Protein AF-A0A6M5FFX3-F1 (afdb_monomer_lite)

Structure (mmCIF, N/CA/C/O backbone):
data_AF-A0A6M5FFX3-F1
#
_entry.id   AF-A0A6M5FFX3-F1
#
loop_
_atom_site.group_PDB
_atom_site.id
_atom_site.type_symbol
_atom_site.label_atom_id
_atom_site.label_alt_id
_atom_site.label_comp_id
_atom_site.label_asym_id
_atom_site.label_entity_id
_atom_site.label_seq_id
_atom_site.pdbx_PDB_ins_code
_atom_site.Cartn_x
_atom_site.Cartn_y
_atom_site.Cartn_z
_atom_site.occupancy
_atom_site.B_iso_or_equiv
_atom_site.auth_seq_id
_atom_site.auth_comp_id
_atom_site.auth_asym_id
_atom_site.auth_atom_id
_atom_site.pdbx_PDB_model_num
ATOM 1 N N . MET A 1 1 ? 4.349 -20.443 -0.140 1.00 48.81 1 MET A N 1
ATOM 2 C CA . MET A 1 1 ? 4.025 -19.575 1.008 1.00 48.81 1 MET A CA 1
ATOM 3 C C . MET A 1 1 ? 4.213 -18.157 0.513 1.00 48.81 1 MET A C 1
ATOM 5 O O . MET A 1 1 ? 5.212 -17.927 -0.149 1.00 48.81 1 MET A O 1
ATOM 9 N N . GLN A 1 2 ? 3.225 -17.274 0.649 1.00 58.03 2 GLN A N 1
ATOM 10 C CA . GLN A 1 2 ? 3.442 -15.872 0.286 1.00 58.03 2 GLN A CA 1
ATOM 11 C C . GLN A 1 2 ? 4.327 -15.271 1.377 1.00 58.03 2 GLN A C 1
ATOM 13 O O . GLN A 1 2 ? 3.937 -15.290 2.540 1.00 58.03 2 GLN A O 1
ATOM 18 N N . ASP A 1 3 ? 5.529 -14.825 1.023 1.00 81.56 3 ASP A N 1
ATOM 19 C CA . ASP A 1 3 ? 6.411 -14.135 1.959 1.00 81.56 3 ASP A CA 1
ATOM 20 C C . ASP A 1 3 ? 5.792 -12.763 2.268 1.00 81.56 3 ASP A C 1
ATOM 22 O O . ASP A 1 3 ? 5.866 -11.822 1.472 1.00 81.56 3 ASP A O 1
ATOM 26 N N . THR A 1 4 ? 5.078 -12.686 3.391 1.00 88.94 4 THR A N 1
ATOM 27 C CA . THR A 1 4 ? 4.423 -11.474 3.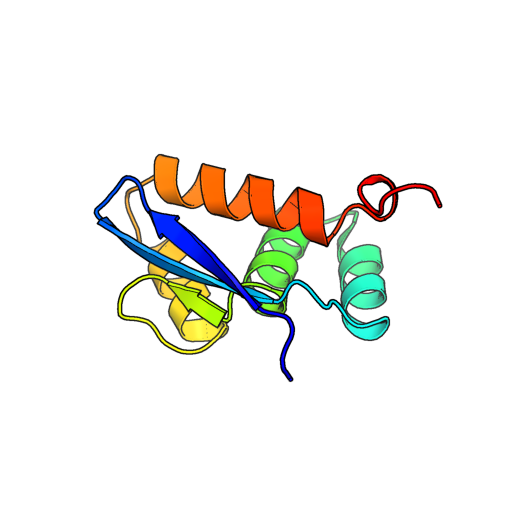891 1.00 88.94 4 THR A CA 1
ATOM 28 C C . THR A 1 4 ? 4.897 -11.156 5.304 1.00 88.94 4 THR A C 1
ATOM 30 O O . THR A 1 4 ? 5.049 -12.054 6.130 1.00 88.94 4 THR A O 1
ATOM 33 N N . LYS A 1 5 ? 5.096 -9.871 5.594 1.00 89.62 5 LYS A N 1
ATOM 34 C CA . LYS A 1 5 ? 5.411 -9.305 6.906 1.00 89.62 5 LYS A CA 1
ATOM 35 C C . LYS A 1 5 ? 4.177 -8.571 7.418 1.00 89.62 5 LYS A C 1
ATOM 37 O O . LYS A 1 5 ? 3.649 -7.704 6.726 1.00 89.62 5 LYS A O 1
ATOM 42 N N . THR A 1 6 ? 3.749 -8.900 8.628 1.00 92.75 6 THR A N 1
ATOM 43 C CA . THR A 1 6 ? 2.714 -8.147 9.342 1.00 92.75 6 THR A CA 1
ATOM 44 C C . THR A 1 6 ? 3.383 -7.119 10.245 1.00 92.75 6 THR A C 1
ATOM 46 O O . THR A 1 6 ? 4.326 -7.450 10.966 1.00 92.75 6 THR A O 1
ATOM 49 N N . ILE A 1 7 ? 2.899 -5.882 10.214 1.00 92.31 7 ILE A N 1
ATOM 50 C CA . ILE A 1 7 ? 3.327 -4.796 11.097 1.00 92.31 7 ILE A CA 1
ATOM 51 C C . ILE A 1 7 ? 2.141 -4.326 11.940 1.00 92.31 7 ILE A C 1
ATOM 53 O O . ILE A 1 7 ? 1.017 -4.238 11.451 1.00 92.31 7 ILE A O 1
ATOM 57 N N . GLN A 1 8 ? 2.396 -4.038 13.214 1.00 93.06 8 GLN A N 1
ATOM 58 C CA . GLN A 1 8 ? 1.420 -3.404 14.099 1.00 93.06 8 GLN A CA 1
ATOM 59 C C . GLN A 1 8 ? 1.499 -1.891 13.907 1.00 93.06 8 GLN A C 1
ATOM 61 O O . GLN A 1 8 ? 2.593 -1.324 13.937 1.00 93.06 8 GLN A O 1
ATOM 66 N N . LEU A 1 9 ? 0.353 -1.260 13.671 1.00 92.75 9 LEU A N 1
ATOM 67 C CA . LEU A 1 9 ? 0.281 0.160 13.349 1.00 92.75 9 LEU A CA 1
ATOM 68 C C . LEU A 1 9 ? 0.199 1.011 14.626 1.00 92.75 9 LEU A C 1
ATOM 70 O O . LEU A 1 9 ? -0.556 0.653 15.535 1.00 92.75 9 LEU A O 1
ATOM 74 N N . PRO A 1 10 ? 0.910 2.154 14.697 1.00 88.25 10 PRO A N 1
ATOM 75 C CA . PRO A 1 10 ? 0.819 3.088 15.820 1.00 88.25 10 PRO A CA 1
ATOM 76 C C . PRO A 1 10 ? -0.606 3.578 16.093 1.00 88.25 10 PRO A C 1
ATOM 78 O O . PRO A 1 10 ? -0.999 3.709 17.251 1.00 88.25 10 PRO A O 1
ATOM 81 N N . SER A 1 11 ? -1.404 3.800 15.042 1.00 88.12 11 SER A N 1
ATOM 82 C CA . SER A 1 11 ? -2.802 4.222 15.195 1.00 88.12 11 SER A CA 1
ATOM 83 C C . SER A 1 11 ? -3.767 3.090 15.586 1.00 88.12 11 SER A C 1
ATOM 85 O O . SER A 1 11 ? -4.956 3.337 15.798 1.00 88.12 11 SER A O 1
ATOM 87 N N . GLY A 1 12 ? -3.262 1.858 15.705 1.00 87.50 12 GLY A N 1
ATOM 88 C CA . GLY A 1 12 ? -4.033 0.653 15.980 1.00 87.50 12 GLY A CA 1
ATOM 89 C C . GLY A 1 12 ? -4.364 -0.154 14.722 1.00 87.50 12 GLY A C 1
ATOM 90 O O . GLY A 1 12 ? -4.527 0.379 13.623 1.00 87.50 12 GLY A O 1
ATOM 91 N N . GLY A 1 13 ? -4.476 -1.471 14.900 1.00 90.69 13 GLY A N 1
ATOM 92 C CA . GLY A 1 13 ? -4.652 -2.430 13.811 1.00 90.69 13 GLY A CA 1
ATOM 93 C C . GLY A 1 13 ? -3.324 -2.908 13.222 1.00 90.69 13 GLY A C 1
ATOM 94 O O . GLY A 1 13 ? -2.246 -2.667 13.764 1.00 90.69 13 GLY A O 1
ATOM 95 N N . GLU A 1 14 ? -3.410 -3.617 12.101 1.00 93.81 14 GLU A N 1
ATOM 96 C CA . GLU A 1 14 ? -2.257 -4.218 11.436 1.00 93.81 14 GLU A CA 1
ATOM 97 C C . GLU A 1 14 ? -2.208 -3.851 9.953 1.00 93.81 14 GLU A C 1
ATOM 99 O O . GLU A 1 14 ? -3.236 -3.616 9.315 1.00 93.81 14 GLU A O 1
ATOM 104 N N . ALA A 1 15 ? -1.005 -3.824 9.392 1.00 93.75 15 ALA A N 1
ATOM 105 C CA . ALA A 1 15 ? -0.807 -3.818 7.953 1.00 93.75 15 ALA A CA 1
ATOM 106 C C . ALA A 1 15 ? -0.007 -5.049 7.536 1.00 93.75 15 ALA A C 1
ATOM 108 O O . ALA A 1 15 ? 0.884 -5.512 8.250 1.00 93.75 15 ALA A O 1
ATOM 109 N N . VAL A 1 16 ? -0.330 -5.582 6.363 1.00 94.12 16 VAL A N 1
ATOM 110 C CA . VAL A 1 16 ? 0.332 -6.757 5.796 1.00 94.12 16 VAL A CA 1
ATOM 111 C C . VAL A 1 16 ? 1.047 -6.332 4.528 1.00 94.12 16 VAL A C 1
ATOM 113 O O . VAL A 1 16 ? 0.436 -5.767 3.623 1.00 94.12 16 VAL A O 1
ATOM 116 N N . LEU A 1 17 ? 2.344 -6.611 4.458 1.00 91.94 17 LEU A N 1
ATOM 117 C CA . LEU A 1 17 ? 3.226 -6.230 3.363 1.00 91.94 17 LEU A CA 1
ATOM 118 C C . LEU A 1 17 ? 3.836 -7.483 2.736 1.00 91.94 17 LEU A C 1
ATOM 120 O O . LEU A 1 17 ? 4.299 -8.369 3.445 1.00 91.94 17 LEU A O 1
ATOM 124 N N . ARG A 1 18 ? 3.893 -7.566 1.409 1.00 89.69 18 ARG A N 1
ATOM 125 C CA . ARG A 1 18 ? 4.658 -8.588 0.683 1.00 89.69 18 ARG A CA 1
ATOM 126 C C . ARG A 1 18 ? 6.142 -8.281 0.772 1.00 89.69 18 ARG A C 1
ATOM 128 O O . ARG A 1 18 ? 6.583 -7.248 0.291 1.00 89.69 18 ARG A O 1
ATOM 135 N N . THR A 1 19 ? 6.924 -9.205 1.308 1.00 84.31 19 THR A N 1
ATOM 136 C CA . THR A 1 19 ? 8.388 -9.089 1.332 1.00 84.31 19 THR A CA 1
ATOM 137 C C . THR A 1 19 ? 9.023 -9.583 0.034 1.00 84.31 19 THR A C 1
ATOM 139 O O . THR A 1 19 ? 10.141 -9.196 -0.299 1.00 84.31 19 THR A O 1
ATOM 142 N N . ALA A 1 20 ? 8.303 -10.394 -0.746 1.00 81.81 20 ALA A N 1
ATOM 143 C CA . ALA A 1 20 ? 8.728 -10.813 -2.074 1.00 81.81 20 ALA A CA 1
ATOM 144 C C . ALA A 1 20 ? 8.203 -9.857 -3.158 1.00 81.81 20 ALA A C 1
ATOM 146 O O . ALA A 1 20 ? 7.008 -9.814 -3.456 1.00 81.81 20 ALA A O 1
ATOM 147 N N . ILE A 1 21 ? 9.121 -9.145 -3.811 1.00 78.31 21 ILE A N 1
ATOM 148 C CA . ILE A 1 21 ? 8.842 -8.332 -5.001 1.00 78.31 21 ILE A CA 1
ATOM 149 C C . ILE A 1 21 ? 9.339 -9.024 -6.268 1.00 78.31 21 ILE A C 1
ATOM 151 O O . ILE A 1 21 ? 10.435 -9.581 -6.329 1.00 78.31 21 ILE A O 1
ATOM 155 N N . THR A 1 22 ? 8.525 -8.972 -7.319 1.00 80.88 22 THR A N 1
ATOM 156 C CA . THR A 1 22 ? 8.854 -9.614 -8.596 1.00 80.88 22 THR A CA 1
ATOM 157 C C . THR A 1 22 ? 9.780 -8.741 -9.448 1.00 80.88 22 THR A C 1
ATOM 159 O O . THR A 1 22 ? 9.801 -7.513 -9.333 1.00 80.88 22 THR A O 1
ATOM 162 N N . ASN A 1 23 ? 10.483 -9.353 -10.406 1.00 79.44 23 ASN A N 1
ATOM 163 C CA . ASN A 1 23 ? 11.223 -8.605 -11.432 1.00 79.44 23 ASN A CA 1
ATOM 164 C C . ASN A 1 23 ? 10.320 -7.665 -12.250 1.00 79.44 23 ASN A C 1
ATOM 166 O O . ASN A 1 23 ? 10.799 -6.664 -12.777 1.00 79.44 23 ASN A O 1
ATOM 170 N N . ARG A 1 24 ? 9.018 -7.970 -12.352 1.00 79.44 24 ARG A N 1
ATOM 171 C CA . ARG A 1 24 ? 8.033 -7.088 -12.984 1.00 79.44 24 ARG A CA 1
ATOM 172 C C . ARG A 1 24 ? 7.853 -5.814 -12.161 1.00 79.44 24 ARG A C 1
ATOM 174 O O . ARG A 1 24 ? 8.012 -4.739 -12.717 1.00 79.44 24 ARG A O 1
ATOM 181 N N . THR A 1 25 ? 7.631 -5.938 -10.853 1.00 80.88 25 THR A N 1
ATOM 182 C CA . THR A 1 25 ? 7.524 -4.801 -9.926 1.00 80.88 25 THR A CA 1
ATOM 183 C C . THR A 1 25 ? 8.748 -3.892 -10.019 1.00 80.88 25 THR A C 1
ATOM 185 O O . THR A 1 25 ? 8.608 -2.699 -10.257 1.00 80.88 25 THR A O 1
ATOM 188 N N . ARG A 1 26 ? 9.960 -4.459 -9.962 1.00 79.56 26 ARG A N 1
ATOM 189 C CA . ARG A 1 26 ? 11.209 -3.683 -10.087 1.00 79.56 26 ARG A CA 1
ATOM 190 C C . ARG A 1 26 ? 11.308 -2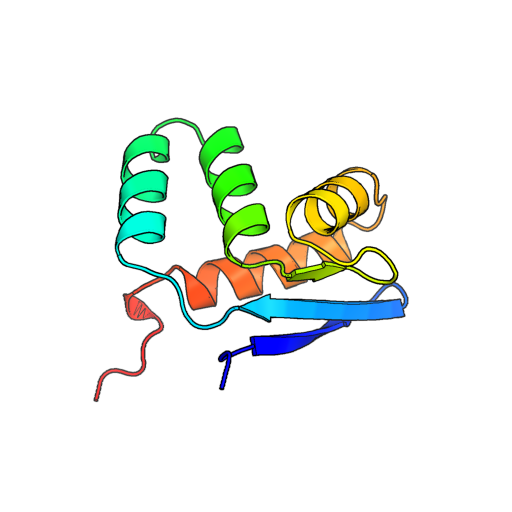.910 -11.408 1.00 79.56 26 ARG A C 1
ATOM 192 O O . ARG A 1 26 ? 11.788 -1.782 -11.424 1.00 79.56 26 ARG A O 1
ATOM 199 N N . LYS A 1 27 ? 10.853 -3.503 -12.518 1.00 81.94 27 LYS A N 1
ATOM 200 C CA . LYS A 1 27 ? 10.828 -2.835 -13.830 1.00 81.94 27 LYS A CA 1
ATOM 201 C C . LYS A 1 27 ? 9.812 -1.699 -13.886 1.00 81.94 27 LYS A C 1
ATOM 203 O O . LYS A 1 27 ? 10.119 -0.674 -14.479 1.00 81.94 27 LYS A O 1
ATOM 208 N N . GLU A 1 28 ? 8.629 -1.881 -13.307 1.00 83.00 28 GLU A N 1
ATOM 209 C CA . GLU A 1 28 ? 7.598 -0.835 -13.259 1.00 83.00 28 GLU A CA 1
ATOM 210 C C . GLU A 1 28 ? 8.082 0.359 -12.427 1.00 83.00 28 GLU A C 1
ATOM 212 O O . GLU A 1 28 ? 8.034 1.491 -12.895 1.00 83.00 28 GLU A O 1
ATOM 217 N N . PHE A 1 29 ? 8.699 0.098 -11.276 1.00 80.06 29 PHE A N 1
ATOM 218 C CA . PHE A 1 29 ? 9.363 1.122 -10.469 1.00 80.06 29 PHE A CA 1
ATOM 219 C C . PHE A 1 29 ? 10.462 1.881 -11.207 1.00 80.06 29 PHE A C 1
ATOM 221 O O . PHE A 1 29 ? 10.537 3.101 -11.126 1.00 80.06 29 PHE A O 1
ATOM 228 N N . ALA A 1 30 ? 11.314 1.169 -11.948 1.00 79.75 30 ALA A N 1
ATOM 229 C CA . ALA A 1 30 ? 12.385 1.800 -12.713 1.00 79.75 30 ALA A CA 1
ATOM 230 C C . ALA A 1 30 ? 11.851 2.748 -13.802 1.00 79.75 30 ALA A C 1
ATOM 232 O O . ALA A 1 30 ? 12.528 3.716 -14.142 1.00 79.75 30 ALA A O 1
ATOM 233 N N . LYS A 1 31 ? 10.650 2.486 -14.340 1.00 81.50 31 LYS A N 1
ATOM 234 C CA . LYS A 1 31 ? 9.971 3.387 -15.285 1.00 81.50 31 LYS A CA 1
ATOM 235 C C . LYS A 1 31 ? 9.373 4.608 -14.592 1.00 81.50 31 LYS A C 1
ATOM 237 O O . LYS A 1 31 ? 9.340 5.671 -15.193 1.00 81.50 31 LYS A O 1
ATOM 242 N N . ALA A 1 32 ? 8.929 4.452 -13.348 1.00 83.06 32 ALA A N 1
ATOM 243 C CA . ALA A 1 32 ? 8.391 5.531 -12.530 1.00 83.06 32 ALA A CA 1
ATOM 244 C C . ALA A 1 32 ? 9.478 6.357 -11.814 1.00 83.06 32 ALA A C 1
ATOM 246 O O . ALA A 1 32 ? 9.146 7.213 -11.011 1.00 83.06 32 ALA A O 1
ATOM 247 N N . LYS A 1 33 ? 10.780 6.145 -12.079 1.00 72.38 33 LYS A N 1
ATOM 248 C CA . LYS A 1 33 ? 11.858 6.813 -11.316 1.00 72.38 33 LYS A CA 1
ATOM 249 C C . LYS A 1 33 ? 11.790 8.348 -11.361 1.00 72.38 33 LYS A C 1
ATOM 251 O O . LYS A 1 33 ? 12.306 8.999 -10.460 1.00 72.38 33 LYS A O 1
ATOM 256 N N . ASP A 1 34 ? 11.263 8.896 -12.456 1.00 82.12 34 ASP A N 1
ATOM 257 C CA . ASP A 1 34 ? 11.200 10.335 -12.717 1.00 82.12 34 ASP A CA 1
ATOM 258 C C . ASP A 1 34 ? 9.869 10.947 -12.223 1.00 82.12 34 ASP A C 1
ATOM 260 O O . ASP A 1 34 ? 9.702 12.163 -12.270 1.00 82.12 34 ASP A O 1
ATOM 264 N N . ASP A 1 35 ? 8.946 10.114 -11.722 1.00 86.25 35 ASP A N 1
ATOM 265 C CA . ASP A 1 35 ? 7.644 10.494 -11.170 1.00 86.25 35 ASP A CA 1
ATOM 266 C C . ASP A 1 35 ? 7.503 9.916 -9.753 1.00 86.25 35 ASP A C 1
ATOM 268 O O . ASP A 1 35 ? 7.216 8.733 -9.543 1.00 86.25 35 ASP A O 1
ATOM 272 N N . VAL A 1 36 ? 7.777 10.767 -8.764 1.00 81.06 36 VAL A N 1
ATOM 273 C CA . VAL A 1 36 ? 7.834 10.375 -7.351 1.00 81.06 36 VAL A CA 1
ATOM 274 C C . VAL A 1 36 ? 6.475 9.881 -6.857 1.00 81.06 36 VAL A C 1
ATOM 276 O O . VAL A 1 36 ? 6.422 8.874 -6.150 1.00 81.06 36 VAL A O 1
ATOM 279 N N . ASP A 1 37 ? 5.390 10.540 -7.258 1.00 84.56 37 ASP A N 1
ATOM 280 C CA . ASP A 1 37 ? 4.033 10.179 -6.850 1.00 84.56 37 ASP A CA 1
ATOM 281 C C . ASP A 1 37 ? 3.648 8.806 -7.416 1.00 84.56 37 ASP A C 1
ATOM 283 O O . ASP A 1 37 ? 3.195 7.923 -6.679 1.00 84.56 37 ASP A O 1
ATOM 287 N N . LEU A 1 38 ? 3.938 8.572 -8.700 1.00 85.81 38 LEU A N 1
ATOM 288 C CA . LEU A 1 38 ? 3.700 7.282 -9.345 1.00 85.81 38 LEU A CA 1
ATOM 289 C C . LEU A 1 38 ? 4.554 6.161 -8.734 1.00 85.81 38 LEU A C 1
ATOM 291 O O . LEU A 1 38 ? 4.079 5.035 -8.572 1.00 85.81 38 LEU A O 1
ATOM 295 N N . ALA A 1 39 ? 5.812 6.439 -8.383 1.00 83.88 39 ALA A N 1
ATOM 296 C CA . ALA A 1 39 ? 6.684 5.460 -7.737 1.00 83.88 39 ALA A CA 1
ATOM 297 C C . ALA A 1 39 ? 6.158 5.049 -6.352 1.00 83.88 39 ALA A C 1
ATOM 299 O O . ALA A 1 39 ? 6.174 3.862 -6.017 1.00 83.88 39 ALA A O 1
ATOM 300 N N . ILE A 1 40 ? 5.660 6.007 -5.563 1.00 82.81 40 ILE A N 1
ATOM 301 C CA . ILE A 1 40 ? 5.049 5.744 -4.254 1.00 82.81 40 ILE A CA 1
ATOM 302 C C . ILE A 1 40 ? 3.781 4.901 -4.422 1.00 82.81 40 ILE A C 1
ATOM 304 O O . ILE A 1 40 ? 3.653 3.860 -3.773 1.00 82.81 40 ILE A O 1
ATOM 308 N N . GLU A 1 41 ? 2.881 5.289 -5.330 1.00 88.31 41 GLU A N 1
ATOM 309 C CA . GLU A 1 41 ? 1.647 4.546 -5.601 1.00 88.31 41 GLU A CA 1
ATOM 310 C C . GLU A 1 41 ? 1.936 3.096 -6.010 1.00 88.31 41 GLU A C 1
ATOM 312 O O . GLU A 1 41 ? 1.413 2.153 -5.405 1.00 88.31 41 GLU A O 1
ATOM 317 N N . LEU A 1 42 ? 2.803 2.897 -7.009 1.00 88.25 42 LEU A N 1
ATOM 318 C CA . LEU A 1 42 ? 3.172 1.566 -7.492 1.00 88.25 42 LEU A CA 1
ATOM 319 C C . LEU A 1 42 ? 3.820 0.724 -6.395 1.00 88.25 42 LEU A C 1
ATOM 321 O O . LEU A 1 42 ? 3.625 -0.495 -6.354 1.00 88.25 42 LEU A O 1
ATOM 325 N N . GLY A 1 43 ? 4.574 1.356 -5.502 1.00 86.88 43 GLY A N 1
ATOM 326 C CA . GLY A 1 43 ? 5.199 0.690 -4.378 1.00 86.88 43 GLY A CA 1
ATOM 327 C C . GLY A 1 43 ? 4.250 0.176 -3.350 1.00 86.88 43 GLY A C 1
ATOM 328 O O . GLY A 1 43 ? 4.255 -1.025 -3.061 1.00 86.88 43 GLY A O 1
ATOM 329 N N . ILE A 1 44 ? 3.418 1.080 -2.855 1.00 88.31 44 ILE A N 1
ATOM 330 C CA . ILE A 1 44 ? 2.400 0.738 -1.885 1.00 88.31 44 ILE A CA 1
ATOM 331 C C . ILE A 1 44 ? 1.505 -0.347 -2.491 1.00 88.31 44 ILE A C 1
ATOM 333 O O . ILE A 1 44 ? 1.426 -1.424 -1.918 1.00 88.31 44 ILE A O 1
ATOM 337 N N . LYS A 1 45 ? 0.958 -0.180 -3.701 1.00 89.81 45 LYS A N 1
ATOM 338 C CA . LYS A 1 45 ? 0.094 -1.203 -4.331 1.00 89.81 45 LYS A CA 1
ATOM 339 C C . LYS A 1 45 ? 0.800 -2.533 -4.623 1.00 89.81 45 LYS A C 1
ATOM 341 O O . LYS A 1 45 ? 0.172 -3.590 -4.664 1.00 89.81 45 LYS A O 1
ATOM 346 N N . SER A 1 46 ? 2.111 -2.537 -4.848 1.00 88.50 46 SER A N 1
ATOM 347 C CA . SER A 1 46 ? 2.831 -3.793 -5.097 1.00 88.50 46 SER A CA 1
ATOM 348 C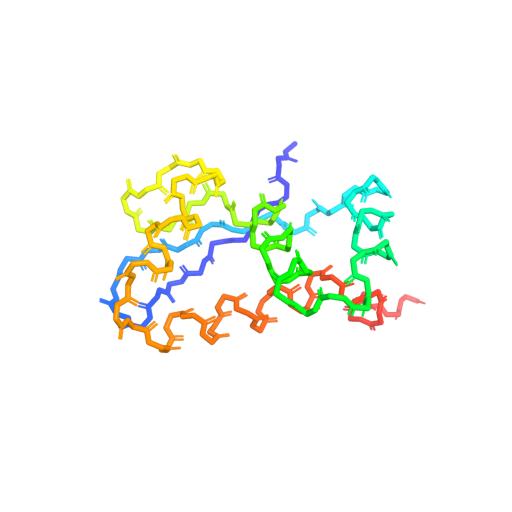 C . SER A 1 46 ? 3.057 -4.599 -3.822 1.00 88.50 46 SER A C 1
ATOM 350 O O . SER A 1 46 ? 3.011 -5.832 -3.845 1.00 88.50 46 SER A O 1
ATOM 352 N N . VAL A 1 47 ? 3.314 -3.911 -2.714 1.00 90.19 47 VAL A N 1
ATOM 353 C CA . VAL A 1 47 ? 3.757 -4.528 -1.464 1.00 90.19 47 VAL A CA 1
ATOM 354 C C . VAL A 1 47 ? 2.637 -4.577 -0.434 1.00 90.19 47 VAL A C 1
ATOM 356 O O . VAL A 1 47 ? 2.420 -5.636 0.143 1.00 90.19 47 VAL A O 1
ATOM 359 N N . LEU A 1 48 ? 1.905 -3.491 -0.214 1.00 92.06 48 LEU A N 1
ATOM 360 C CA . LEU A 1 48 ? 0.791 -3.439 0.725 1.00 92.06 48 LEU A CA 1
ATOM 361 C C . LEU A 1 48 ? -0.326 -4.380 0.255 1.00 92.06 48 LEU A C 1
ATOM 363 O O . LEU A 1 48 ? -0.846 -4.272 -0.852 1.00 92.06 48 LEU A O 1
ATOM 367 N N . VAL A 1 49 ? -0.653 -5.353 1.098 1.00 93.19 49 VAL A N 1
ATOM 368 C CA . VAL A 1 49 ? -1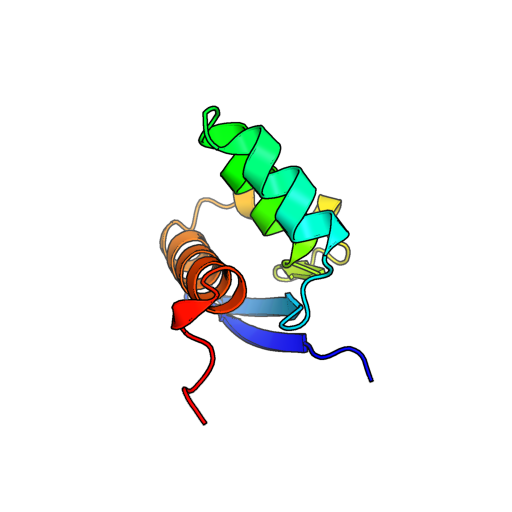.720 -6.340 0.879 1.00 93.19 49 VAL A CA 1
ATOM 369 C C . VAL A 1 49 ? -2.965 -5.948 1.648 1.00 93.19 49 VAL A C 1
ATOM 371 O O . VAL A 1 49 ? -4.072 -6.152 1.161 1.00 93.19 49 VAL A O 1
ATOM 374 N N . ARG A 1 50 ? -2.770 -5.428 2.859 1.00 94.19 50 ARG A N 1
ATOM 375 C CA . ARG A 1 50 ? -3.837 -5.071 3.783 1.00 94.19 50 ARG A CA 1
ATOM 376 C C . ARG A 1 50 ? -3.404 -3.880 4.622 1.00 94.19 50 ARG A C 1
ATOM 378 O O . ARG A 1 50 ? -2.252 -3.835 5.058 1.00 94.19 50 ARG A O 1
ATOM 385 N N . TYR A 1 51 ? -4.332 -2.974 4.887 1.00 94.44 51 TYR A N 1
ATOM 386 C CA . TYR A 1 51 ? -4.185 -1.894 5.858 1.00 94.44 51 TYR A CA 1
ATOM 387 C C . TYR A 1 51 ? -5.436 -1.856 6.734 1.00 94.44 51 TYR A C 1
ATOM 389 O O . TYR A 1 51 ? -6.526 -1.578 6.240 1.00 94.44 51 TYR A O 1
ATOM 397 N N . LYS A 1 52 ? -5.294 -2.163 8.028 1.00 92.56 52 LYS A N 1
ATOM 398 C CA . LYS A 1 52 ? -6.408 -2.258 8.985 1.00 92.56 52 LYS A CA 1
ATOM 399 C C . LYS A 1 52 ? -7.494 -3.217 8.490 1.00 92.56 52 LYS A C 1
ATOM 401 O O . LYS A 1 52 ? -7.232 -4.408 8.356 1.00 92.56 52 LYS A O 1
ATOM 406 N N . ASP A 1 53 ? -8.693 -2.722 8.208 1.00 91.19 53 ASP A N 1
ATOM 407 C CA . ASP A 1 53 ? -9.833 -3.514 7.735 1.00 91.19 53 ASP A CA 1
ATOM 408 C C . ASP A 1 53 ? -9.945 -3.552 6.200 1.00 91.19 53 ASP A C 1
ATOM 410 O O . ASP A 1 53 ? -10.842 -4.193 5.658 1.00 91.19 53 ASP A O 1
ATOM 414 N N . ALA A 1 54 ? -9.042 -2.873 5.484 1.00 93.81 54 ALA A N 1
ATOM 415 C CA . ALA A 1 54 ? -9.014 -2.857 4.029 1.00 93.81 54 ALA A CA 1
ATOM 416 C C . ALA A 1 54 ? -8.115 -3.978 3.494 1.00 93.81 54 ALA A C 1
ATOM 418 O O . ALA A 1 54 ? -6.884 -3.891 3.547 1.00 93.81 54 ALA A O 1
ATOM 419 N N . ASP A 1 55 ? -8.748 -5.028 2.974 1.00 92.50 55 ASP A N 1
ATOM 420 C CA . ASP A 1 55 ? -8.095 -6.163 2.326 1.00 92.50 55 ASP A CA 1
ATOM 421 C C . ASP A 1 55 ? -7.978 -5.959 0.811 1.00 92.50 55 ASP A C 1
ATOM 423 O O . ASP A 1 55 ? -8.953 -5.677 0.114 1.00 92.50 55 ASP A O 1
ATOM 427 N N . GLY A 1 56 ? -6.777 -6.182 0.286 1.00 90.75 56 GLY A N 1
ATOM 428 C CA . GLY A 1 56 ? -6.455 -6.056 -1.130 1.00 90.75 56 GLY A CA 1
ATOM 429 C C . GLY A 1 56 ? -5.592 -4.822 -1.419 1.00 90.75 56 GLY A C 1
ATOM 430 O O . GLY A 1 56 ? -5.718 -3.813 -0.730 1.00 90.75 56 GLY A O 1
ATOM 431 N N . PRO A 1 57 ? -4.712 -4.867 -2.437 1.00 90.06 57 PRO A N 1
ATOM 432 C CA . PRO A 1 57 ? -3.716 -3.817 -2.634 1.00 90.06 57 PRO A CA 1
ATOM 433 C C . PRO A 1 57 ? -4.303 -2.445 -2.974 1.00 90.06 57 PRO A C 1
ATOM 435 O O . PRO A 1 57 ? -3.845 -1.444 -2.428 1.00 90.06 57 PRO A O 1
ATOM 438 N N . GLU A 1 58 ? -5.324 -2.384 -3.836 1.00 91.69 58 GLU A N 1
ATOM 439 C CA . GLU A 1 58 ? -6.053 -1.140 -4.103 1.00 91.69 58 GLU A CA 1
ATOM 440 C C . GLU A 1 58 ? -6.758 -0.607 -2.853 1.00 91.69 58 GLU A C 1
ATOM 442 O O . GLU A 1 58 ? -6.503 0.529 -2.467 1.00 91.69 58 GLU A O 1
ATOM 447 N N . ALA A 1 59 ? -7.574 -1.429 -2.186 1.00 93.25 59 ALA A N 1
ATOM 448 C CA . ALA A 1 59 ? -8.340 -0.994 -1.019 1.00 93.25 59 ALA A CA 1
ATOM 449 C C . ALA A 1 59 ? -7.426 -0.540 0.130 1.00 93.25 59 ALA A C 1
ATOM 451 O O . ALA A 1 59 ? -7.688 0.472 0.775 1.00 93.25 59 ALA A O 1
ATOM 452 N N . ALA A 1 60 ? -6.329 -1.262 0.369 1.00 93.12 60 ALA A N 1
ATOM 453 C CA . ALA A 1 60 ? -5.347 -0.910 1.384 1.00 93.12 60 ALA A CA 1
ATOM 454 C C . ALA A 1 60 ? -4.611 0.394 1.049 1.00 93.12 60 ALA A C 1
ATOM 456 O O . ALA A 1 60 ? -4.360 1.194 1.947 1.00 93.12 60 ALA A O 1
ATOM 457 N N . TYR A 1 61 ? -4.281 0.623 -0.228 1.00 91.94 61 TYR A N 1
ATOM 458 C CA . TYR A 1 61 ? -3.705 1.887 -0.682 1.00 91.94 61 TYR A CA 1
ATOM 459 C C . TYR A 1 61 ? -4.683 3.045 -0.479 1.00 91.94 61 TYR A C 1
ATOM 461 O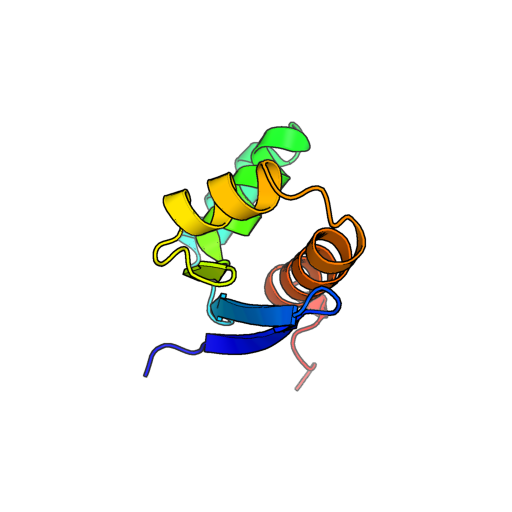 O . TYR A 1 61 ? -4.315 4.041 0.132 1.00 91.94 61 TYR A O 1
ATOM 469 N N . GLU A 1 62 ? -5.929 2.910 -0.938 1.00 92.38 62 GLU A N 1
ATOM 470 C CA . GLU A 1 62 ? -6.948 3.952 -0.782 1.00 92.38 62 GLU A CA 1
ATOM 471 C C . GLU A 1 62 ? -7.195 4.269 0.695 1.00 92.38 62 GLU A C 1
ATOM 473 O O . GLU A 1 62 ? -7.167 5.433 1.083 1.00 92.38 62 GLU A O 1
ATOM 478 N N . ALA A 1 63 ? -7.331 3.244 1.540 1.00 92.75 63 ALA A N 1
ATOM 479 C CA . ALA A 1 63 ? -7.509 3.417 2.979 1.00 92.75 63 ALA A CA 1
ATOM 480 C C . ALA A 1 63 ? -6.289 4.059 3.661 1.00 92.75 63 ALA A C 1
ATOM 482 O O . ALA A 1 63 ? -6.452 4.819 4.613 1.00 92.75 63 ALA A O 1
ATOM 483 N N . LEU A 1 64 ? -5.070 3.777 3.191 1.00 91.31 64 LEU A N 1
ATOM 484 C CA . LEU A 1 64 ? -3.862 4.436 3.685 1.00 91.31 64 LEU A CA 1
ATOM 485 C C . LEU A 1 64 ? -3.809 5.911 3.264 1.00 91.31 64 LEU A C 1
ATOM 487 O O . LEU A 1 64 ? -3.432 6.750 4.075 1.00 91.31 64 LEU A O 1
ATOM 491 N N . MET A 1 65 ? -4.188 6.229 2.025 1.00 89.38 65 MET A N 1
ATOM 492 C CA . MET A 1 65 ? -4.183 7.603 1.507 1.00 89.38 65 MET A CA 1
ATOM 493 C C . MET A 1 65 ? -5.308 8.465 2.098 1.00 89.38 65 MET A C 1
ATOM 495 O O . MET A 1 65 ? -5.130 9.670 2.250 1.00 89.38 65 MET A O 1
ATOM 499 N N . ASP A 1 66 ? -6.446 7.859 2.446 1.00 90.44 66 ASP A N 1
ATOM 500 C CA . ASP A 1 66 ? -7.552 8.515 3.161 1.00 90.44 66 ASP A CA 1
ATOM 501 C C . ASP A 1 66 ? -7.263 8.666 4.668 1.00 90.44 66 ASP A C 1
ATOM 503 O O . ASP A 1 66 ? -7.838 9.513 5.354 1.00 90.44 66 ASP A O 1
ATOM 507 N N . SER A 1 67 ? -6.332 7.868 5.202 1.00 86.88 67 SER A N 1
ATOM 508 C CA . SER A 1 67 ? -5.954 7.915 6.612 1.00 86.88 67 SER A CA 1
ATOM 509 C C . SER A 1 67 ? -5.289 9.243 6.973 1.00 86.88 67 SER A C 1
ATOM 511 O O . SER A 1 67 ? -4.331 9.687 6.345 1.00 86.88 67 SER A O 1
ATOM 513 N N . THR A 1 68 ? -5.714 9.841 8.086 1.00 84.69 68 THR A N 1
ATOM 514 C CA . THR A 1 68 ? -5.047 11.020 8.663 1.00 84.69 68 THR A CA 1
ATOM 515 C C . THR A 1 68 ? -3.821 10.656 9.509 1.00 84.69 68 THR A C 1
ATOM 517 O O . THR A 1 68 ? -3.241 11.531 10.155 1.00 84.69 68 THR A O 1
ATOM 520 N N . SER A 1 69 ? -3.437 9.374 9.576 1.00 86.69 69 SER A N 1
ATOM 521 C CA . SER A 1 69 ? -2.285 8.925 10.362 1.00 86.69 69 SER A CA 1
ATOM 522 C C . SER A 1 69 ? -0.993 8.976 9.544 1.00 86.69 69 SER A C 1
ATOM 524 O O . SER A 1 69 ? -0.640 8.035 8.833 1.00 86.69 69 SER A O 1
ATOM 526 N N . GLY A 1 70 ? -0.244 10.071 9.695 1.00 86.19 70 GLY A N 1
ATOM 527 C CA . GLY A 1 70 ? 1.091 10.193 9.099 1.00 86.19 70 GLY A CA 1
ATOM 528 C C . GLY A 1 70 ? 2.109 9.197 9.673 1.00 86.19 70 GLY A C 1
ATOM 529 O O . GLY A 1 70 ? 3.042 8.805 8.981 1.00 86.19 70 GLY A O 1
ATOM 530 N N . GLU A 1 71 ? 1.924 8.748 10.918 1.00 90.12 71 GLU A N 1
ATOM 531 C CA . GLU A 1 71 ? 2.806 7.760 11.556 1.00 90.12 71 GLU A CA 1
ATOM 532 C C . GLU A 1 71 ? 2.680 6.382 10.905 1.00 90.12 71 GLU A C 1
ATOM 534 O O . GLU A 1 71 ? 3.691 5.758 10.587 1.00 90.12 71 GLU A O 1
ATOM 539 N N . ASP A 1 72 ? 1.450 5.934 10.638 1.00 90.75 72 ASP A N 1
ATOM 540 C CA . ASP A 1 72 ? 1.209 4.688 9.911 1.00 90.75 72 ASP A CA 1
ATOM 541 C C . ASP A 1 72 ? 1.849 4.732 8.518 1.00 90.75 72 ASP A C 1
ATOM 543 O O . ASP A 1 72 ? 2.529 3.787 8.109 1.00 90.75 72 ASP A O 1
ATOM 547 N N . PHE A 1 73 ? 1.656 5.848 7.805 1.00 89.25 73 PHE A N 1
ATOM 548 C CA . PHE A 1 73 ? 2.240 6.058 6.485 1.00 89.25 73 PHE A CA 1
ATOM 549 C C . PHE A 1 73 ? 3.767 5.987 6.520 1.00 89.25 73 PHE A C 1
ATOM 551 O O . PHE A 1 73 ? 4.363 5.342 5.656 1.00 89.25 73 PHE A O 1
ATOM 558 N N . ASN A 1 74 ? 4.401 6.589 7.529 1.00 90.06 74 ASN A N 1
ATOM 559 C CA . ASN A 1 74 ? 5.852 6.547 7.690 1.00 90.06 74 ASN A CA 1
ATOM 560 C C . ASN A 1 74 ? 6.354 5.115 7.910 1.00 90.06 74 ASN A C 1
ATOM 562 O O . ASN A 1 74 ? 7.229 4.673 7.173 1.00 90.06 74 ASN A O 1
ATOM 566 N N . VAL A 1 75 ? 5.754 4.352 8.830 1.00 91.38 75 VAL A N 1
ATOM 567 C CA . VAL A 1 75 ? 6.177 2.965 9.114 1.00 91.38 75 VAL A CA 1
ATOM 568 C C . VAL A 1 75 ? 6.018 2.058 7.886 1.00 91.38 75 VAL A C 1
ATOM 570 O O . VAL A 1 75 ? 6.882 1.220 7.595 1.00 91.38 75 VAL A O 1
ATOM 573 N N . ILE A 1 76 ? 4.918 2.222 7.145 1.00 90.19 76 ILE A N 1
ATOM 574 C CA . ILE A 1 76 ? 4.674 1.485 5.899 1.00 90.19 76 ILE A CA 1
ATOM 575 C C . ILE A 1 76 ? 5.697 1.892 4.835 1.00 90.19 76 ILE A C 1
ATOM 577 O O . ILE A 1 76 ? 6.272 1.018 4.188 1.00 90.19 76 ILE A O 1
ATOM 581 N N . SER A 1 77 ? 5.966 3.190 4.685 1.00 87.44 77 SER A N 1
ATOM 582 C CA . SER A 1 77 ? 6.940 3.729 3.728 1.00 87.44 77 SER A CA 1
ATOM 583 C C . SER A 1 77 ? 8.371 3.279 4.023 1.00 87.44 77 SER A C 1
ATOM 585 O O . SER A 1 77 ? 9.094 2.911 3.100 1.00 87.44 77 SER A O 1
ATOM 587 N N . GLU A 1 78 ? 8.777 3.234 5.291 1.00 88.50 78 GLU A N 1
ATOM 588 C CA . GLU A 1 78 ? 10.077 2.693 5.700 1.00 88.50 78 GLU A CA 1
ATOM 589 C C . GLU A 1 78 ? 10.176 1.201 5.371 1.00 88.50 78 GLU A C 1
ATOM 591 O O . GLU A 1 78 ? 11.116 0.772 4.704 1.00 88.50 78 GLU A O 1
ATOM 596 N N . SER A 1 79 ? 9.158 0.413 5.736 1.00 88.50 79 SER A N 1
ATOM 597 C CA . SER A 1 79 ? 9.124 -1.021 5.417 1.00 88.50 79 SER A CA 1
ATOM 598 C C . SER A 1 79 ? 9.137 -1.278 3.904 1.00 88.50 79 SER A C 1
ATOM 600 O O . SER A 1 79 ? 9.771 -2.221 3.433 1.00 88.50 79 SER A O 1
ATOM 602 N N . LEU A 1 80 ? 8.454 -0.435 3.127 1.00 86.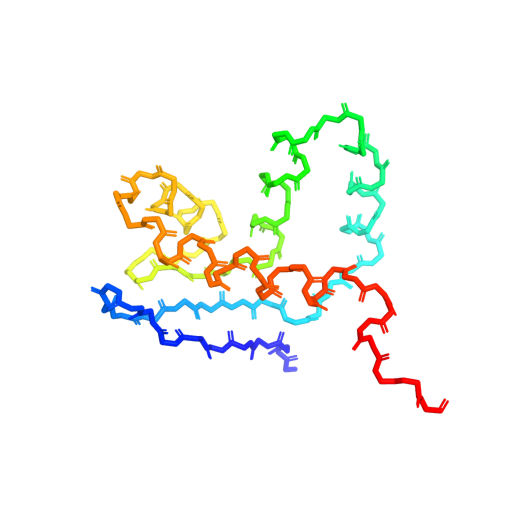00 80 LEU A N 1
ATOM 603 C CA . LEU A 1 80 ? 8.480 -0.460 1.666 1.00 86.00 80 LEU A CA 1
ATOM 604 C C . LEU A 1 80 ? 9.891 -0.235 1.132 1.00 86.00 80 LEU A C 1
ATOM 606 O O . LEU A 1 80 ? 10.342 -1.004 0.286 1.00 86.00 80 LEU A O 1
ATOM 610 N N . GLN A 1 81 ? 10.590 0.787 1.628 1.00 81.19 81 GLN A N 1
ATOM 611 C CA . GLN A 1 81 ? 11.967 1.066 1.229 1.00 81.19 81 GLN A CA 1
ATOM 612 C C . GLN A 1 81 ? 12.893 -0.107 1.559 1.00 81.19 81 GLN A C 1
ATOM 614 O O . GLN A 1 81 ? 13.683 -0.488 0.704 1.00 81.19 81 GLN A O 1
ATOM 619 N N . GLU A 1 82 ? 12.754 -0.747 2.724 1.00 83.44 82 GLU A N 1
ATOM 620 C CA . GLU A 1 82 ? 13.537 -1.945 3.067 1.00 83.44 82 GLU A CA 1
ATOM 621 C C . GLU A 1 82 ? 13.309 -3.106 2.085 1.00 83.44 82 GLU A C 1
ATOM 623 O O . GLU A 1 82 ? 14.250 -3.810 1.721 1.00 83.44 82 GLU A O 1
ATOM 628 N N . ILE A 1 83 ? 12.062 -3.310 1.651 1.00 83.12 83 ILE A N 1
ATOM 629 C CA . ILE A 1 83 ? 11.682 -4.385 0.722 1.00 83.12 83 ILE A CA 1
ATOM 630 C C . ILE A 1 83 ? 12.160 -4.077 -0.704 1.00 83.12 83 ILE A C 1
ATOM 632 O O . ILE A 1 83 ? 12.564 -4.979 -1.445 1.00 83.12 83 ILE A O 1
ATOM 636 N N . LEU A 1 84 ? 12.084 -2.809 -1.105 1.00 76.75 84 LEU A N 1
ATOM 637 C CA . LEU A 1 84 ? 12.403 -2.344 -2.452 1.00 76.75 84 LEU A CA 1
ATOM 638 C C . LEU A 1 84 ? 13.893 -2.069 -2.653 1.00 76.75 84 LEU A C 1
ATOM 640 O O . LEU A 1 84 ? 14.354 -2.181 -3.791 1.00 76.75 84 LEU A O 1
ATOM 644 N N . ASP A 1 85 ? 14.643 -1.747 -1.594 1.00 71.44 85 ASP A N 1
ATOM 645 C CA . ASP A 1 85 ? 16.080 -1.504 -1.668 1.00 71.44 85 ASP A CA 1
ATOM 646 C C . ASP A 1 85 ? 16.846 -2.833 -1.821 1.00 71.44 85 ASP A C 1
ATOM 648 O O . ASP A 1 85 ? 16.953 -3.629 -0.881 1.00 71.44 85 ASP A O 1
ATOM 652 N N . PRO A 1 86 ? 17.457 -3.091 -2.992 1.00 56.75 86 PRO A N 1
ATOM 653 C CA . PRO A 1 86 ? 18.250 -4.294 -3.208 1.00 56.75 86 PRO A CA 1
ATOM 654 C C . PRO A 1 86 ? 19.514 -4.363 -2.331 1.00 56.75 86 PRO A C 1
ATOM 656 O O . PRO A 1 86 ? 20.108 -5.436 -2.238 1.00 56.75 86 PRO A O 1
ATOM 659 N N . LYS A 1 87 ? 19.953 -3.262 -1.700 1.00 52.78 87 LYS A N 1
ATOM 660 C CA . LYS A 1 87 ? 21.109 -3.226 -0.785 1.00 52.78 87 LYS A CA 1
ATOM 661 C C . LYS A 1 87 ? 20.767 -3.615 0.654 1.00 52.78 87 LYS A C 1
ATOM 663 O O . LYS A 1 87 ? 21.692 -3.951 1.390 1.00 52.78 87 LYS A O 1
ATOM 668 N N . SER A 1 88 ? 19.486 -3.612 1.029 1.00 46.38 88 SER A N 1
ATOM 669 C CA . SER A 1 88 ? 19.000 -4.127 2.320 1.00 46.38 88 SER A CA 1
ATOM 670 C C . SER A 1 88 ? 18.814 -5.647 2.327 1.00 46.38 88 SER A C 1
ATOM 672 O O . SER A 1 88 ? 18.546 -6.236 3.372 1.00 46.38 88 SER A O 1
ATOM 674 N N . SER A 1 89 ? 19.028 -6.322 1.190 1.00 39.94 89 SER A N 1
ATOM 675 C CA . SER A 1 89 ? 19.287 -7.762 1.204 1.00 39.94 89 SER A CA 1
ATOM 676 C C . SER A 1 89 ? 20.569 -8.020 2.005 1.00 39.94 89 SER A C 1
ATOM 678 O O . SER A 1 89 ? 21.591 -7.400 1.692 1.00 39.94 89 SER A O 1
ATOM 680 N N . PRO A 1 90 ? 20.561 -8.905 3.022 1.00 39.38 90 PRO A N 1
ATOM 681 C CA . PRO A 1 90 ? 21.778 -9.237 3.744 1.00 39.38 90 PRO A CA 1
ATOM 682 C C . PRO A 1 90 ? 22.799 -9.709 2.714 1.00 39.38 90 PRO A C 1
ATOM 684 O O . PRO A 1 90 ? 22.543 -10.640 1.948 1.00 39.38 90 PRO A O 1
ATOM 687 N N . LYS A 1 91 ? 23.936 -9.012 2.651 1.00 38.22 91 LYS A N 1
ATOM 688 C CA . LYS A 1 91 ? 25.106 -9.494 1.925 1.00 38.22 91 LYS A CA 1
ATOM 689 C C . LYS A 1 91 ? 25.501 -10.821 2.573 1.00 38.22 91 LYS A C 1
ATOM 691 O O . LYS A 1 91 ? 26.071 -10.812 3.662 1.00 38.22 91 LYS A O 1
ATOM 696 N N . GLY A 1 92 ? 25.103 -11.924 1.945 1.00 37.88 92 GLY A N 1
ATOM 697 C CA . GLY A 1 92 ? 25.737 -13.225 2.135 1.00 37.88 92 GLY A CA 1
ATOM 698 C C . GLY A 1 92 ? 27.143 -13.217 1.561 1.00 37.88 92 GLY A C 1
ATOM 699 O O . GLY A 1 92 ? 27.374 -12.453 0.592 1.00 37.88 92 GLY A O 1
#

Radius of gyration: 12.81 Å; chains: 1; bounding box: 36×31×31 Å

Foldseek 3Di:
DQQWDWDAAPVGAIWIWGLDDDPVLLVLLVVCVVPPVSNLLSLQLRTTQADGPQGHSVRRSVCVVPDPDPRRVVVSVVVSCCSNPPVVPPDD

Sequence (92 aa):
MQDTKTIQLPSGGEAVLRTAITNRTRKEFAKAKDDVDLAIELGIKSVLVRYKDADGPEAAYEALMDSTSGEDFNVISESLQEILDPKSSPKG

Secondary structure (DSSP, 8-state):
---EEEEE-TTSSEEEEES---HHHHHHHHHTTT-HHHHHHHHHHHHEEEETTEESHHHHHHHHHH---HHHHHHHHHHHHHHH-TTSS---

pLDDT: mean 83.3, std 13.32, range [37.88, 94.44]